Protein AF-A0A0R1HMT8-F1 (afdb_monomer_lite)

Organism: NCBI:txid1302272

Radius of gyration: 27.58 Å; chains: 1; bounding box: 60×37×77 Å

Structure (mmCIF, N/CA/C/O backbone):
data_AF-A0A0R1HMT8-F1
#
_entry.id   AF-A0A0R1HMT8-F1
#
loop_
_atom_site.group_PDB
_atom_site.id
_atom_site.type_symbol
_atom_site.label_atom_id
_atom_site.label_alt_id
_atom_site.label_comp_id
_atom_site.label_asym_id
_atom_site.label_entity_id
_atom_site.label_seq_id
_atom_site.pdbx_PDB_ins_code
_atom_site.Cartn_x
_atom_site.Cartn_y
_atom_site.Cartn_z
_atom_site.occupancy
_atom_site.B_iso_or_equiv
_atom_site.auth_seq_id
_atom_site.auth_comp_id
_atom_site.auth_asym_id
_atom_site.auth_atom_id
_atom_site.pdbx_PDB_model_num
ATOM 1 N N . MET A 1 1 ? 43.708 1.568 -38.564 1.00 48.09 1 MET A N 1
ATOM 2 C CA . MET A 1 1 ? 43.105 2.881 -38.227 1.00 48.09 1 MET A CA 1
ATOM 3 C C . MET A 1 1 ? 41.618 2.744 -37.897 1.00 48.09 1 MET A C 1
ATOM 5 O O . MET A 1 1 ? 41.123 3.504 -37.073 1.00 48.09 1 MET A O 1
ATOM 9 N N . ASP A 1 2 ? 40.932 1.743 -38.458 1.00 59.88 2 ASP A N 1
ATOM 10 C CA . ASP A 1 2 ? 39.486 1.540 -38.275 1.00 59.88 2 ASP A CA 1
ATOM 11 C C . ASP A 1 2 ? 39.075 1.009 -36.899 1.00 59.88 2 ASP A C 1
ATOM 13 O O . ASP A 1 2 ? 38.026 1.390 -36.395 1.00 59.88 2 ASP A O 1
ATOM 17 N N . VAL A 1 3 ? 39.928 0.230 -36.225 1.00 63.59 3 VAL A N 1
ATOM 18 C CA . VAL A 1 3 ? 39.628 -0.299 -34.879 1.00 63.59 3 VAL A CA 1
ATOM 19 C C . VAL A 1 3 ? 39.493 0.822 -33.842 1.00 63.59 3 VAL A C 1
ATOM 21 O O . VAL A 1 3 ? 38.554 0.819 -33.057 1.00 63.59 3 VAL A O 1
ATOM 24 N N . ILE A 1 4 ? 40.376 1.828 -33.867 1.00 63.72 4 ILE A N 1
ATOM 25 C CA . ILE A 1 4 ? 40.320 2.954 -32.916 1.00 63.72 4 ILE A CA 1
ATOM 26 C C . ILE A 1 4 ? 39.087 3.828 -33.179 1.00 63.72 4 ILE A C 1
ATOM 28 O O . ILE A 1 4 ? 38.437 4.261 -32.232 1.00 63.72 4 ILE A O 1
ATOM 32 N N . LYS A 1 5 ? 38.718 4.045 -34.450 1.00 60.44 5 LYS A N 1
ATOM 33 C CA . LYS A 1 5 ? 37.468 4.737 -34.802 1.00 60.44 5 LYS A CA 1
ATOM 34 C C . LYS A 1 5 ? 36.240 3.941 -34.353 1.00 60.44 5 LYS A C 1
ATOM 36 O O . LYS A 1 5 ? 35.326 4.528 -33.788 1.00 60.44 5 LYS A O 1
ATOM 41 N N . ALA A 1 6 ? 36.232 2.623 -34.543 1.00 60.62 6 ALA A N 1
ATOM 42 C CA . ALA A 1 6 ? 35.147 1.757 -34.086 1.00 60.62 6 ALA A CA 1
ATOM 43 C C . ALA A 1 6 ? 35.004 1.775 -32.553 1.00 60.62 6 ALA A C 1
ATOM 45 O O . ALA A 1 6 ? 33.894 1.929 -32.045 1.00 60.62 6 ALA A O 1
ATOM 46 N N . MET A 1 7 ? 36.121 1.710 -31.818 1.00 58.47 7 MET A N 1
ATOM 47 C CA . MET A 1 7 ? 36.132 1.836 -30.356 1.00 58.47 7 MET A CA 1
ATOM 48 C C . MET A 1 7 ? 35.659 3.221 -29.899 1.00 58.47 7 MET A C 1
ATOM 50 O O . MET A 1 7 ? 34.857 3.312 -28.972 1.00 58.47 7 MET A O 1
ATOM 54 N N . PHE A 1 8 ? 36.091 4.293 -30.572 1.00 63.28 8 PHE A N 1
ATOM 55 C CA . PHE A 1 8 ? 35.623 5.653 -30.299 1.00 63.28 8 PHE A CA 1
ATOM 56 C C . PHE A 1 8 ? 34.105 5.754 -30.469 1.00 63.28 8 PHE A C 1
ATOM 58 O O . PHE A 1 8 ? 33.427 6.190 -29.551 1.00 63.28 8 PHE A O 1
ATOM 65 N N . TRP A 1 9 ? 33.535 5.270 -31.575 1.00 59.56 9 TRP A N 1
ATOM 66 C CA . TRP A 1 9 ? 32.085 5.314 -31.795 1.00 59.56 9 TRP A CA 1
ATOM 67 C C . TRP A 1 9 ? 31.283 4.351 -30.913 1.00 59.56 9 TRP A C 1
ATOM 69 O O . TRP A 1 9 ? 30.104 4.592 -30.680 1.00 59.56 9 TRP A O 1
ATOM 79 N N . GLN A 1 10 ? 31.870 3.255 -30.422 1.00 59.59 10 GLN A N 1
ATOM 80 C CA . GLN A 1 10 ? 31.246 2.409 -29.392 1.00 59.59 10 GLN A CA 1
ATOM 81 C C . GLN A 1 10 ? 31.200 3.092 -28.015 1.00 59.59 10 GLN A C 1
ATOM 83 O O . GLN A 1 10 ? 30.313 2.797 -27.216 1.00 59.59 10 GLN A O 1
ATOM 88 N N . GLN A 1 11 ? 32.152 3.985 -27.727 1.00 54.00 11 GLN A N 1
ATOM 89 C CA . GLN A 1 11 ? 32.248 4.697 -26.448 1.00 54.00 11 GLN A CA 1
ATOM 90 C C . GLN A 1 11 ? 31.696 6.131 -26.491 1.00 54.00 11 GLN A C 1
ATOM 92 O O . GLN A 1 11 ? 31.481 6.728 -25.437 1.00 54.00 11 GLN A O 1
ATOM 97 N N . SER A 1 12 ? 31.459 6.684 -27.681 1.00 54.34 12 SER A N 1
ATOM 98 C CA . SER A 1 12 ? 30.969 8.047 -27.881 1.00 54.34 12 SER A CA 1
ATOM 99 C C . SER A 1 12 ? 29.460 8.137 -27.641 1.00 54.34 12 SER A C 1
ATOM 101 O O . SER A 1 12 ? 28.694 7.298 -28.111 1.00 54.34 12 SER A O 1
ATOM 103 N N . PHE A 1 13 ? 29.031 9.188 -26.936 1.00 51.69 13 PHE A N 1
ATOM 104 C CA . PHE A 1 13 ? 27.615 9.508 -26.705 1.00 51.69 13 PHE A CA 1
ATOM 105 C C . PHE A 1 13 ? 26.889 9.942 -27.989 1.00 51.69 13 PHE A C 1
ATOM 107 O O . PHE A 1 13 ? 25.673 9.872 -28.071 1.00 51.69 13 PHE A O 1
ATOM 114 N N . MET A 1 14 ? 27.604 10.378 -29.021 1.00 53.38 14 MET A N 1
ATOM 115 C CA . MET A 1 14 ? 27.000 10.754 -30.296 1.00 53.38 14 MET A CA 1
ATOM 116 C C . MET A 1 14 ? 27.572 9.837 -31.368 1.00 53.38 14 MET A C 1
ATOM 118 O O . MET A 1 14 ? 28.762 9.925 -31.653 1.00 53.38 14 MET A O 1
ATOM 122 N N . ARG A 1 15 ? 26.754 8.958 -31.953 1.00 58.41 15 ARG A N 1
ATOM 123 C CA . ARG A 1 15 ? 26.969 8.462 -33.320 1.00 58.41 15 ARG A CA 1
ATOM 124 C C . ARG A 1 15 ? 26.169 9.336 -34.272 1.00 58.41 15 ARG A C 1
ATOM 126 O O . ARG A 1 15 ? 25.196 9.973 -33.871 1.00 58.41 15 ARG A O 1
ATOM 133 N N . SER A 1 16 ? 26.607 9.398 -35.525 1.00 56.84 16 SER A N 1
ATOM 134 C CA . SER A 1 16 ? 25.874 10.132 -36.552 1.00 56.84 16 SER A CA 1
ATOM 135 C C . SER A 1 16 ? 24.460 9.547 -36.689 1.00 56.84 16 SER A C 1
ATOM 137 O O . SER A 1 16 ? 24.348 8.334 -36.843 1.00 56.84 16 SER A O 1
ATOM 139 N N . PRO A 1 17 ? 23.387 10.357 -36.715 1.00 58.03 17 PRO A N 1
ATOM 140 C CA . PRO A 1 17 ? 22.033 9.879 -37.020 1.00 58.03 17 PRO A CA 1
ATOM 141 C C . PRO A 1 17 ? 21.888 9.324 -38.453 1.00 58.03 17 PRO A C 1
ATOM 143 O O . PRO A 1 17 ? 20.822 8.848 -38.823 1.00 58.03 17 PRO A O 1
ATOM 146 N N . LEU A 1 18 ? 22.956 9.395 -39.259 1.00 61.44 18 LEU A N 1
ATOM 147 C CA . LEU A 1 18 ? 23.074 8.809 -40.596 1.00 61.44 18 LEU A CA 1
ATOM 148 C C . LEU A 1 18 ? 23.911 7.514 -40.612 1.00 61.44 18 LEU A C 1
ATOM 150 O O . LEU A 1 18 ? 24.199 6.997 -41.687 1.00 61.44 18 LEU A O 1
ATOM 154 N N . ASP A 1 19 ? 24.366 7.031 -39.451 1.00 67.94 19 ASP A N 1
ATOM 155 C CA . ASP A 1 19 ? 25.106 5.773 -39.337 1.00 67.94 19 ASP A CA 1
ATOM 156 C C . ASP A 1 19 ? 24.127 4.599 -39.473 1.00 67.94 19 ASP A C 1
ATOM 158 O O . ASP A 1 19 ? 23.237 4.414 -38.640 1.00 67.94 19 ASP A O 1
ATOM 162 N N . VAL A 1 20 ? 24.275 3.832 -40.549 1.00 69.38 20 VAL A N 1
ATOM 163 C CA . VAL A 1 20 ? 23.444 2.671 -40.879 1.00 69.38 20 VAL A CA 1
ATOM 164 C C . VAL A 1 20 ? 24.331 1.456 -41.134 1.00 69.38 20 VAL A C 1
ATOM 166 O O . VAL A 1 20 ? 25.459 1.593 -41.609 1.00 69.38 20 VAL A O 1
ATOM 169 N N . ASP A 1 21 ? 23.839 0.268 -40.789 1.00 70.56 21 ASP A N 1
ATOM 170 C CA . ASP A 1 21 ? 24.501 -0.997 -41.097 1.00 70.56 21 ASP A CA 1
ATOM 171 C C . ASP A 1 21 ? 24.451 -1.312 -42.607 1.00 70.56 21 ASP A C 1
ATOM 173 O O . ASP A 1 21 ? 23.815 -0.614 -43.401 1.00 70.56 21 ASP A O 1
ATOM 177 N N . GLU A 1 22 ? 25.129 -2.384 -43.026 1.00 67.94 22 GLU A N 1
ATOM 178 C CA . GLU A 1 22 ? 25.151 -2.828 -44.430 1.00 67.94 22 GLU A CA 1
ATOM 179 C C . GLU A 1 22 ? 23.759 -3.221 -44.969 1.00 67.94 22 GLU A C 1
ATOM 181 O O . GLU A 1 22 ? 23.569 -3.302 -46.183 1.00 67.94 22 GLU A O 1
ATOM 186 N N . ALA A 1 23 ? 22.778 -3.432 -44.086 1.00 73.44 23 ALA A N 1
ATOM 187 C CA . ALA A 1 23 ? 21.385 -3.714 -44.418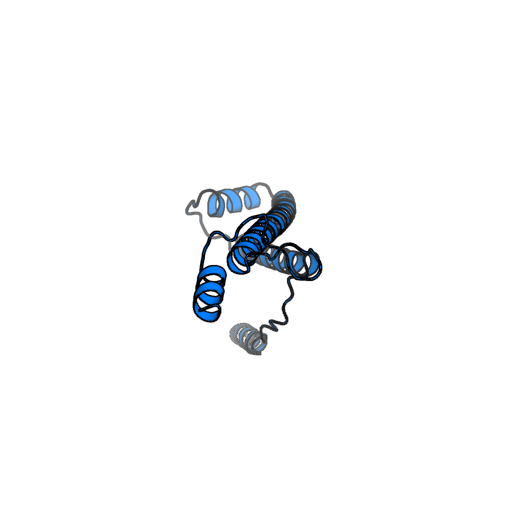 1.00 73.44 23 ALA A CA 1
ATOM 188 C C . ALA A 1 23 ? 20.490 -2.454 -44.399 1.00 73.44 23 ALA A C 1
ATOM 190 O O . ALA A 1 23 ? 19.296 -2.548 -44.686 1.00 73.44 23 ALA A O 1
ATOM 191 N N . GLY A 1 24 ? 21.051 -1.275 -44.107 1.00 66.06 24 GLY A N 1
ATOM 192 C CA . GLY A 1 24 ? 20.338 0.000 -44.058 1.00 66.06 24 GLY A CA 1
ATOM 193 C C . GLY A 1 24 ? 19.591 0.268 -42.748 1.00 66.06 24 GLY A C 1
ATOM 194 O O . GLY A 1 24 ? 18.821 1.229 -42.682 1.00 66.06 24 GLY A O 1
ATOM 195 N N . ASN A 1 25 ? 19.797 -0.538 -41.703 1.00 65.25 25 ASN A N 1
ATOM 196 C CA . ASN A 1 25 ? 19.219 -0.279 -40.388 1.00 65.25 25 ASN A CA 1
ATOM 197 C C . ASN A 1 25 ? 20.062 0.753 -39.632 1.00 65.25 25 ASN A C 1
ATOM 199 O O . ASN A 1 25 ? 21.288 0.708 -39.709 1.00 65.25 25 ASN A O 1
ATOM 203 N N . PRO A 1 26 ? 19.451 1.649 -38.841 1.00 63.12 26 PRO A N 1
ATOM 204 C CA . PRO A 1 26 ? 20.196 2.577 -38.000 1.00 63.12 26 PRO A CA 1
ATOM 205 C C . PRO A 1 26 ? 21.125 1.827 -37.040 1.00 63.12 26 PRO A C 1
ATOM 207 O O . PRO A 1 26 ? 20.674 0.982 -36.264 1.00 63.12 26 PRO A O 1
ATOM 210 N N . ASN A 1 27 ? 22.409 2.178 -37.048 1.00 63.12 27 ASN A N 1
ATOM 211 C CA . ASN A 1 27 ? 23.375 1.696 -36.068 1.00 63.12 27 ASN A CA 1
ATOM 212 C C . ASN A 1 27 ? 23.089 2.369 -34.720 1.00 63.12 27 ASN A C 1
ATOM 214 O O . ASN A 1 27 ? 23.609 3.446 -34.414 1.00 63.12 27 ASN A O 1
ATOM 218 N N . ARG A 1 28 ? 22.226 1.743 -33.915 1.00 58.62 28 ARG A N 1
ATOM 219 C CA . ARG A 1 28 ? 21.791 2.306 -32.634 1.00 58.62 28 ARG A CA 1
ATOM 220 C C . ARG A 1 28 ? 22.948 2.421 -31.640 1.00 58.62 28 ARG A C 1
ATOM 222 O O . ARG A 1 28 ? 23.855 1.585 -31.589 1.00 58.62 28 ARG A O 1
ATOM 229 N N . ILE A 1 29 ? 22.930 3.484 -30.837 1.00 63.56 29 ILE A N 1
ATOM 230 C CA . ILE A 1 29 ? 23.938 3.710 -29.800 1.00 63.56 29 ILE A CA 1
ATOM 231 C C . ILE A 1 29 ? 23.541 2.870 -28.589 1.00 63.56 29 ILE A C 1
ATOM 233 O O . ILE A 1 29 ? 22.708 3.285 -27.792 1.00 63.56 29 ILE A O 1
ATOM 237 N N . VAL A 1 30 ? 24.192 1.719 -28.427 1.00 62.06 30 VAL A N 1
ATOM 238 C CA . VAL A 1 30 ? 23.920 0.737 -27.359 1.00 62.06 30 VAL A CA 1
ATOM 239 C C . VAL A 1 30 ? 23.783 1.383 -25.968 1.00 62.06 30 VAL A C 1
ATOM 241 O O . VAL A 1 30 ? 22.916 1.007 -25.192 1.00 62.06 30 VAL A O 1
ATOM 244 N N . ARG A 1 31 ? 24.592 2.407 -25.648 1.00 60.97 31 ARG A N 1
ATOM 245 C CA . ARG A 1 31 ? 24.510 3.116 -24.355 1.00 60.97 31 ARG A CA 1
ATOM 246 C C . ARG A 1 31 ? 23.260 3.986 -24.189 1.00 60.97 31 ARG A C 1
ATOM 248 O O . ARG A 1 31 ? 22.774 4.091 -23.071 1.00 60.97 31 ARG A O 1
ATOM 255 N N . PHE A 1 32 ? 22.785 4.629 -25.257 1.00 64.06 32 PHE A N 1
ATOM 256 C CA . PHE A 1 32 ? 21.573 5.453 -25.212 1.00 64.06 32 PHE A CA 1
ATOM 257 C C . PHE A 1 32 ? 20.327 4.578 -25.153 1.00 64.06 32 PHE A C 1
ATOM 259 O O . PHE A 1 32 ? 19.454 4.855 -24.340 1.00 64.06 32 PHE A O 1
ATOM 266 N N . ASP A 1 33 ? 20.284 3.500 -25.936 1.00 65.88 33 ASP A N 1
ATOM 267 C CA . ASP A 1 33 ? 19.184 2.533 -25.887 1.00 65.88 33 ASP A CA 1
ATOM 268 C C . ASP A 1 33 ? 19.052 1.944 -24.476 1.00 65.88 33 ASP A C 1
ATOM 270 O O . ASP A 1 33 ? 17.979 2.010 -23.896 1.00 65.88 33 ASP A O 1
ATOM 274 N N . HIS A 1 34 ? 20.160 1.531 -23.844 1.00 69.00 34 HIS A N 1
ATOM 275 C CA . HIS A 1 34 ? 20.131 1.053 -22.455 1.00 69.00 34 HIS A CA 1
ATOM 276 C C . HIS A 1 34 ? 19.613 2.101 -21.453 1.00 69.00 34 HIS A C 1
ATOM 278 O O . HIS A 1 34 ? 18.986 1.746 -20.459 1.00 69.00 34 HIS A O 1
ATOM 284 N N . GLN A 1 35 ? 19.906 3.389 -21.666 1.00 70.69 35 GLN A N 1
ATOM 285 C CA . GLN A 1 35 ? 19.394 4.458 -20.802 1.00 70.69 35 GLN A CA 1
ATOM 286 C C . GLN A 1 35 ? 17.900 4.696 -21.022 1.00 70.69 35 GLN A C 1
ATOM 288 O O . GLN A 1 35 ? 17.182 4.937 -20.057 1.00 70.69 35 GLN A O 1
ATOM 293 N N . ILE A 1 36 ? 17.439 4.628 -22.271 1.00 70.06 36 ILE A N 1
ATOM 294 C CA . ILE A 1 36 ? 16.023 4.748 -22.621 1.00 70.06 36 ILE A CA 1
ATOM 295 C C . ILE A 1 36 ? 15.244 3.559 -22.052 1.00 70.06 36 ILE A C 1
ATOM 297 O O . ILE A 1 36 ? 14.232 3.779 -21.394 1.00 70.06 36 ILE A O 1
ATOM 301 N N . ASP A 1 37 ? 15.746 2.336 -22.213 1.00 70.19 37 ASP A N 1
ATOM 302 C CA . ASP A 1 37 ? 15.145 1.125 -21.647 1.00 70.19 37 ASP A CA 1
ATOM 303 C C . ASP A 1 37 ? 15.048 1.230 -20.118 1.00 70.19 37 ASP A C 1
ATOM 305 O O . ASP A 1 37 ? 13.978 1.033 -19.552 1.00 70.19 37 ASP A O 1
ATOM 309 N N . ALA A 1 38 ? 16.113 1.681 -19.442 1.00 68.12 38 ALA A N 1
ATOM 310 C CA . ALA A 1 38 ? 16.085 1.898 -17.995 1.00 68.12 38 ALA A CA 1
ATOM 311 C C . ALA A 1 38 ? 15.061 2.965 -17.552 1.00 68.12 38 ALA A C 1
ATOM 313 O O . ALA A 1 38 ? 14.495 2.865 -16.462 1.00 68.12 38 ALA A O 1
ATOM 314 N N . ILE A 1 39 ? 14.820 3.998 -18.368 1.00 76.12 39 ILE A N 1
ATOM 315 C CA . ILE A 1 39 ? 13.775 5.000 -18.104 1.00 76.12 39 ILE A CA 1
ATOM 316 C C . ILE A 1 39 ? 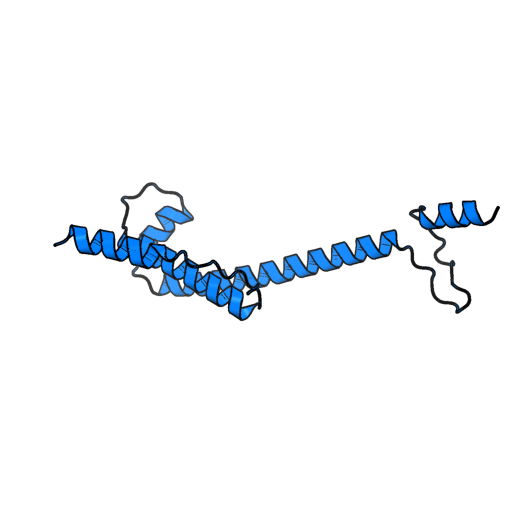12.388 4.375 -18.271 1.00 76.12 39 ILE A C 1
ATOM 318 O O . ILE A 1 39 ? 11.544 4.561 -17.399 1.00 76.12 39 ILE A O 1
ATOM 322 N N . ILE A 1 40 ? 12.169 3.611 -19.342 1.00 76.31 40 ILE A N 1
ATOM 323 C CA . ILE A 1 40 ? 10.904 2.908 -19.600 1.00 76.31 40 ILE A CA 1
ATOM 324 C C . ILE A 1 40 ? 10.596 1.917 -18.468 1.00 76.31 40 ILE A C 1
ATOM 326 O O . ILE A 1 40 ? 9.455 1.836 -18.002 1.00 76.31 40 ILE A O 1
ATOM 330 N N . ASP A 1 41 ? 11.609 1.206 -17.975 1.00 78.25 41 ASP A N 1
ATOM 331 C CA . ASP A 1 41 ? 11.482 0.294 -16.838 1.00 78.25 41 ASP A CA 1
ATOM 332 C C . ASP A 1 41 ? 11.102 1.050 -15.557 1.00 78.25 41 ASP A C 1
ATOM 334 O O . ASP A 1 41 ? 10.202 0.630 -14.826 1.00 78.25 41 ASP A O 1
ATOM 338 N N . MET A 1 42 ? 11.725 2.207 -15.298 1.00 80.88 42 MET A N 1
ATOM 339 C CA . MET A 1 42 ? 11.359 3.067 -14.168 1.00 80.88 42 MET A CA 1
ATOM 340 C C . MET A 1 42 ? 9.928 3.602 -14.283 1.00 80.88 42 MET A C 1
ATOM 342 O O . MET A 1 42 ? 9.198 3.592 -13.292 1.00 80.88 42 MET A O 1
ATOM 346 N N . GLU A 1 43 ? 9.497 4.046 -15.464 1.00 81.75 43 GLU A N 1
ATOM 347 C CA . GLU A 1 43 ? 8.117 4.488 -15.697 1.00 81.75 43 GLU A CA 1
ATOM 348 C C . GLU A 1 43 ? 7.119 3.353 -15.454 1.00 81.75 43 GLU A C 1
ATOM 350 O O . GLU A 1 43 ? 6.099 3.551 -14.787 1.00 81.75 43 GLU A O 1
ATOM 355 N N . SER A 1 44 ? 7.445 2.149 -15.926 1.00 80.12 44 SER A N 1
ATOM 356 C CA . SER A 1 44 ? 6.639 0.946 -15.716 1.00 80.12 44 SER A CA 1
ATOM 357 C C . SER A 1 44 ? 6.537 0.591 -14.230 1.00 80.12 44 SER A C 1
ATOM 359 O O . SER A 1 44 ? 5.438 0.328 -13.736 1.00 80.12 44 SER A O 1
ATOM 361 N N . LEU A 1 45 ? 7.645 0.673 -13.486 1.00 82.50 45 LEU A N 1
ATOM 362 C CA . LEU A 1 45 ? 7.679 0.439 -12.041 1.00 82.50 45 LEU A CA 1
ATOM 363 C C . LEU A 1 45 ? 6.852 1.475 -11.268 1.00 82.50 45 LEU A C 1
ATOM 365 O O . LEU A 1 45 ? 6.090 1.119 -10.366 1.00 82.50 45 LEU A O 1
ATOM 369 N N . VAL A 1 46 ? 6.967 2.758 -11.623 1.00 86.06 46 VAL A N 1
ATOM 370 C CA . VAL A 1 46 ? 6.167 3.836 -11.021 1.00 86.06 46 VAL A CA 1
ATOM 371 C C . VAL A 1 46 ? 4.682 3.603 -11.288 1.00 86.06 46 VAL A C 1
ATOM 373 O O . VAL A 1 46 ? 3.863 3.690 -10.368 1.00 86.06 46 VAL A O 1
ATOM 376 N N . PHE A 1 47 ? 4.327 3.262 -12.527 1.00 86.88 47 PHE A N 1
ATOM 377 C CA . PHE A 1 47 ? 2.952 2.967 -12.905 1.00 86.88 47 PHE A CA 1
ATOM 378 C C . PHE A 1 47 ? 2.397 1.773 -12.124 1.00 86.88 47 PHE A C 1
ATOM 380 O O . PHE A 1 47 ? 1.309 1.870 -11.552 1.00 86.88 47 PHE A O 1
ATOM 387 N N . GLN A 1 48 ? 3.149 0.679 -12.023 1.00 87.25 48 GLN A N 1
ATOM 388 C CA . GLN A 1 48 ? 2.751 -0.490 -11.246 1.00 87.25 48 GLN A CA 1
ATOM 389 C C . GLN A 1 48 ? 2.577 -0.151 -9.755 1.00 87.25 48 GLN A C 1
ATOM 391 O O . GLN A 1 48 ? 1.512 -0.403 -9.190 1.00 87.25 48 GLN A O 1
ATOM 396 N N . THR A 1 49 ? 3.556 0.525 -9.149 1.00 89.12 49 THR A N 1
ATOM 397 C CA . THR A 1 49 ? 3.502 0.954 -7.740 1.00 89.12 49 THR A CA 1
ATOM 398 C C . THR A 1 49 ? 2.267 1.818 -7.463 1.00 89.12 49 THR A C 1
ATOM 400 O O . THR A 1 49 ? 1.602 1.667 -6.438 1.00 89.12 49 THR A O 1
ATOM 403 N N . SER A 1 50 ? 1.911 2.713 -8.391 1.00 92.44 50 SER A N 1
ATOM 404 C CA . SER A 1 50 ? 0.722 3.560 -8.255 1.00 92.44 50 SER A CA 1
ATOM 405 C C . SER A 1 50 ? -0.580 2.747 -8.225 1.00 92.44 50 SER A C 1
ATOM 407 O O . SER A 1 50 ? -1.480 3.046 -7.434 1.00 92.44 50 SER A O 1
ATOM 409 N N . GLN A 1 51 ? -0.670 1.681 -9.027 1.00 92.88 51 GLN A N 1
ATOM 410 C CA . GLN A 1 51 ? -1.828 0.790 -9.046 1.00 92.88 51 GLN A CA 1
ATOM 411 C C . GLN A 1 51 ? -1.921 -0.046 -7.768 1.00 92.88 51 GLN A C 1
ATOM 413 O O . GLN A 1 51 ? -3.015 -0.209 -7.219 1.00 92.88 51 GLN A O 1
ATOM 418 N N . GLU A 1 52 ? -0.788 -0.540 -7.270 1.00 93.31 52 GLU A N 1
ATOM 419 C CA . GLU A 1 52 ? -0.712 -1.272 -6.005 1.00 93.31 52 GLU A CA 1
ATOM 420 C C . GLU A 1 52 ? -1.160 -0.396 -4.834 1.00 93.31 52 GLU A C 1
ATOM 422 O O . GLU A 1 52 ? -2.042 -0.785 -4.066 1.00 93.31 52 GLU A O 1
ATOM 427 N N . LEU A 1 53 ? -0.636 0.829 -4.734 1.00 93.56 53 LEU A N 1
ATOM 428 C CA . LEU A 1 53 ? -1.032 1.785 -3.697 1.00 93.56 53 LEU A CA 1
ATOM 429 C C . LEU A 1 53 ? -2.525 2.120 -3.764 1.00 93.56 53 LEU A C 1
ATOM 431 O O . LEU A 1 53 ? -3.198 2.130 -2.732 1.00 93.56 53 LEU A O 1
ATOM 435 N N . ALA A 1 54 ? -3.069 2.349 -4.961 1.00 94.06 54 ALA A N 1
ATOM 436 C CA . ALA A 1 54 ? -4.496 2.609 -5.137 1.00 94.06 54 ALA A CA 1
ATOM 437 C C . ALA A 1 54 ? -5.360 1.418 -4.687 1.00 94.06 54 ALA A C 1
ATOM 439 O O . ALA A 1 54 ? -6.408 1.602 -4.053 1.00 94.06 54 ALA A O 1
ATOM 440 N N . PHE A 1 55 ? -4.916 0.191 -4.973 1.00 95.06 55 PHE A N 1
ATOM 441 C CA . PHE A 1 55 ? -5.579 -1.026 -4.520 1.00 95.06 55 PHE A CA 1
ATOM 442 C C . PHE A 1 55 ? -5.557 -1.146 -2.992 1.00 95.06 55 PHE A C 1
ATOM 444 O O . PHE A 1 55 ? -6.625 -1.252 -2.379 1.00 95.06 55 PHE A O 1
ATOM 451 N N . LYS A 1 56 ? -4.374 -1.038 -2.374 1.00 94.69 56 LYS A N 1
ATOM 452 C CA . LYS A 1 56 ? -4.207 -1.084 -0.914 1.00 94.69 56 LYS A CA 1
ATOM 453 C C . LYS A 1 56 ? -5.059 -0.024 -0.224 1.00 94.69 56 LYS A C 1
ATOM 455 O O . LYS A 1 56 ? -5.827 -0.340 0.682 1.00 94.69 56 LYS A O 1
ATOM 460 N N . HIS A 1 57 ? -5.009 1.215 -0.714 1.00 95.06 57 HIS A N 1
ATOM 461 C CA . HIS A 1 57 ? -5.800 2.321 -0.184 1.00 95.06 57 HIS A CA 1
ATOM 462 C C . HIS A 1 57 ? -7.305 2.038 -0.262 1.00 95.06 57 HIS A C 1
ATOM 464 O O . HIS A 1 57 ? -8.022 2.233 0.717 1.00 95.06 57 HIS A O 1
ATOM 470 N N . THR A 1 58 ? -7.801 1.530 -1.393 1.00 96.19 58 THR A N 1
ATOM 471 C CA . THR A 1 58 ? -9.227 1.201 -1.555 1.00 96.19 58 THR A CA 1
ATOM 472 C C . THR A 1 58 ? -9.689 0.157 -0.539 1.00 96.19 58 THR A C 1
ATOM 474 O O . THR A 1 58 ? -10.752 0.307 0.066 1.00 96.19 58 THR A O 1
ATOM 477 N N . HIS A 1 59 ? -8.901 -0.897 -0.330 1.00 95.00 59 HIS A N 1
ATOM 478 C CA . HIS A 1 59 ? -9.233 -1.942 0.637 1.00 95.00 59 HIS A CA 1
ATOM 479 C C . HIS A 1 59 ? -9.124 -1.450 2.084 1.00 95.00 59 HIS A C 1
ATOM 481 O O . HIS A 1 59 ? -10.001 -1.750 2.895 1.00 95.00 59 HIS A O 1
ATOM 487 N N . TRP A 1 60 ? -8.125 -0.623 2.390 1.00 95.75 60 TRP A N 1
ATOM 488 C CA . TRP A 1 60 ? -7.989 -0.008 3.705 1.00 95.75 60 TRP A CA 1
ATOM 489 C C . TRP A 1 60 ? -9.167 0.913 4.041 1.00 95.75 60 TRP A C 1
ATOM 491 O O . TRP A 1 60 ? -9.729 0.831 5.129 1.00 95.75 60 TRP A O 1
ATOM 501 N N . GLN A 1 61 ? -9.624 1.734 3.091 1.00 94.56 61 GLN A N 1
ATOM 502 C CA . GLN A 1 61 ? -10.803 2.586 3.288 1.00 94.56 61 GLN A CA 1
ATOM 503 C C . GLN A 1 61 ? -12.080 1.771 3.529 1.00 94.56 61 GLN A C 1
ATOM 505 O O . GLN A 1 61 ? -12.915 2.159 4.350 1.00 94.56 61 GLN A O 1
ATOM 510 N N . ARG A 1 62 ? -12.236 0.622 2.856 1.00 95.06 62 ARG A N 1
ATOM 511 C CA . ARG A 1 62 ? -13.353 -0.302 3.115 1.00 95.06 62 ARG A CA 1
ATOM 512 C C . ARG A 1 62 ? -13.299 -0.862 4.532 1.00 95.06 62 ARG A C 1
ATOM 514 O O . ARG A 1 62 ? -14.323 -0.854 5.206 1.00 95.06 62 ARG A O 1
ATOM 521 N N . TYR A 1 63 ? -12.120 -1.279 4.991 1.00 95.88 63 TYR A N 1
ATOM 522 C CA . TYR A 1 63 ? -11.927 -1.713 6.372 1.00 95.88 63 TYR A CA 1
ATOM 523 C C . TYR A 1 63 ? -12.267 -0.599 7.367 1.00 95.88 63 TYR A C 1
ATOM 525 O O . TYR A 1 63 ? -13.114 -0.803 8.231 1.00 95.88 63 TYR A O 1
ATOM 533 N N . LEU A 1 64 ? -11.710 0.604 7.201 1.00 94.12 64 LEU A N 1
ATOM 534 C CA . LEU A 1 64 ? -12.009 1.739 8.082 1.00 94.12 64 LEU A CA 1
ATOM 535 C C . LEU A 1 64 ? -13.505 2.072 8.138 1.00 94.12 64 LEU A C 1
ATOM 537 O O . LEU A 1 64 ? -13.996 2.486 9.182 1.00 94.12 64 LEU A O 1
ATOM 541 N N . SER A 1 65 ? -14.225 1.890 7.030 1.00 93.81 65 SER A N 1
ATOM 542 C CA . SER A 1 65 ? -15.676 2.108 6.958 1.00 93.81 65 SER A CA 1
ATOM 543 C C . SER A 1 65 ? -16.491 0.990 7.617 1.00 93.81 65 SER A C 1
ATOM 545 O O . SER A 1 65 ? -17.672 1.185 7.883 1.00 93.81 65 SER A O 1
ATOM 547 N N . SER A 1 66 ? -15.888 -0.179 7.850 1.00 95.06 66 SER A N 1
ATOM 548 C CA . SER A 1 66 ? -16.516 -1.307 8.552 1.00 95.06 66 SER A CA 1
ATOM 549 C C . SER A 1 66 ? -16.364 -1.243 10.075 1.00 95.06 66 SER A C 1
ATOM 551 O O . SER A 1 66 ? -17.058 -1.967 10.785 1.00 95.06 66 SER A O 1
ATOM 553 N N . LEU A 1 67 ? -15.462 -0.391 10.570 1.00 94.31 67 LEU A N 1
ATOM 554 C CA . LEU A 1 67 ? -15.232 -0.180 11.996 1.00 94.31 67 LEU A CA 1
ATOM 555 C C . LEU A 1 67 ? -16.315 0.706 12.612 1.00 94.31 67 LEU A C 1
ATOM 557 O O . LEU A 1 67 ? -16.958 1.502 11.925 1.00 94.31 67 LEU A O 1
ATOM 561 N N . SER A 1 68 ? -16.470 0.622 13.932 1.00 95.88 68 SER A N 1
ATOM 562 C CA . SER A 1 68 ? -17.252 1.615 14.667 1.00 95.88 68 SER A CA 1
ATOM 563 C C . SER A 1 68 ? -16.572 2.990 14.636 1.00 95.88 68 SER A C 1
ATOM 565 O O . SER A 1 68 ? -15.353 3.103 14.479 1.00 95.88 68 SER A O 1
ATOM 567 N N . ASP A 1 69 ? -17.347 4.056 14.848 1.00 94.81 69 ASP A N 1
ATOM 568 C CA . ASP A 1 69 ? -16.819 5.428 14.860 1.00 94.81 69 ASP A CA 1
ATOM 569 C C . ASP A 1 69 ? -15.699 5.625 15.896 1.00 94.81 69 ASP A C 1
ATOM 571 O O . ASP A 1 69 ? -14.752 6.373 15.649 1.00 94.81 69 ASP A O 1
ATOM 575 N N . GLN A 1 70 ? -15.776 4.930 17.038 1.00 93.25 70 GLN A N 1
ATOM 576 C CA . GLN A 1 70 ? -14.764 4.997 18.096 1.00 93.25 70 GLN A CA 1
ATOM 577 C C . GLN A 1 70 ? -13.451 4.330 17.671 1.00 93.25 70 GLN A C 1
ATOM 579 O O . GLN A 1 70 ? -12.394 4.950 17.779 1.00 93.25 70 GLN A O 1
ATOM 584 N N . GLU A 1 71 ? -13.510 3.110 17.135 1.00 93.94 71 GLU A N 1
ATOM 585 C CA . GLU A 1 71 ? -12.332 2.377 16.644 1.00 93.94 71 GLU A CA 1
ATOM 586 C C . GLU A 1 71 ? -11.687 3.100 15.456 1.00 93.94 71 GLU A C 1
ATOM 588 O O . GLU A 1 71 ? -10.466 3.228 15.366 1.00 93.94 71 GLU A O 1
ATOM 593 N N . ARG A 1 72 ? -12.508 3.643 14.551 1.00 93.75 72 ARG A N 1
ATOM 594 C CA . ARG A 1 72 ? -12.022 4.445 13.429 1.00 93.75 72 ARG A CA 1
ATOM 595 C C . ARG A 1 72 ? -11.314 5.705 13.920 1.00 93.75 72 ARG A C 1
ATOM 597 O O . ARG A 1 72 ? -10.216 6.003 13.452 1.00 93.75 72 ARG A O 1
ATOM 604 N N . ALA A 1 73 ? -11.917 6.442 14.855 1.00 91.88 73 ALA A N 1
ATOM 605 C CA . ALA A 1 73 ? -11.302 7.632 15.438 1.00 91.88 73 ALA A CA 1
ATOM 606 C C . ALA A 1 73 ? -9.992 7.296 16.164 1.00 91.88 73 ALA A C 1
ATOM 608 O O . ALA A 1 73 ? -9.022 8.046 16.044 1.00 91.88 73 ALA A O 1
ATOM 609 N N . TYR A 1 74 ? -9.946 6.159 16.862 1.00 93.88 74 TYR A N 1
ATOM 610 C CA . TYR A 1 74 ? -8.743 5.641 17.504 1.00 93.88 74 TYR A CA 1
ATOM 611 C C . TYR A 1 74 ? -7.607 5.424 16.497 1.00 93.88 74 TYR A C 1
ATOM 613 O O . TYR A 1 74 ? -6.545 6.032 16.635 1.00 93.88 74 TYR A O 1
ATOM 621 N N . ILE A 1 75 ? -7.850 4.633 15.444 1.00 91.75 75 ILE A N 1
ATOM 622 C CA . ILE A 1 75 ? -6.843 4.331 14.417 1.00 91.75 75 ILE A CA 1
ATOM 623 C C . ILE A 1 75 ? -6.362 5.611 13.725 1.00 91.75 75 ILE A C 1
ATOM 625 O O . ILE A 1 75 ? -5.158 5.810 13.562 1.00 91.75 75 ILE A O 1
ATOM 629 N N . VAL A 1 76 ? -7.281 6.504 13.342 1.00 90.81 76 VAL A N 1
ATOM 630 C CA . VAL A 1 76 ? -6.935 7.755 12.647 1.00 90.81 76 VAL A CA 1
ATOM 631 C C . VAL A 1 76 ? -6.077 8.663 13.526 1.00 90.81 76 VAL A C 1
ATOM 633 O O . VAL A 1 76 ? -5.084 9.203 13.048 1.00 90.81 76 VAL A O 1
ATOM 636 N N . ARG A 1 77 ? -6.407 8.824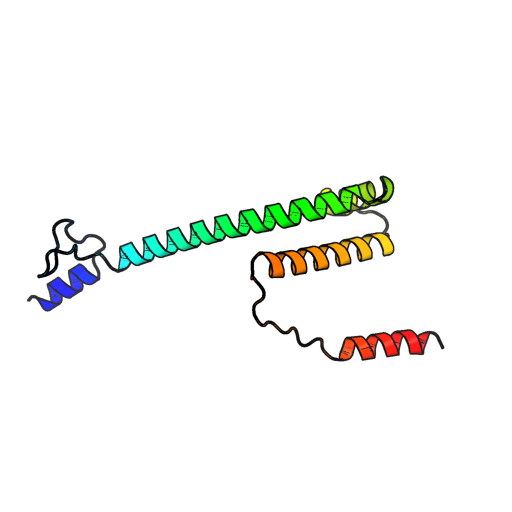 14.809 1.00 90.81 77 ARG A N 1
ATOM 637 C CA . ARG A 1 77 ? -5.628 9.687 15.709 1.00 90.81 77 ARG A CA 1
ATOM 638 C C . ARG A 1 77 ? -4.267 9.084 16.043 1.00 90.81 77 ARG A C 1
ATOM 640 O O . ARG A 1 77 ? -3.260 9.787 15.982 1.00 90.81 77 ARG A O 1
ATOM 647 N N . LYS A 1 78 ? -4.220 7.783 16.333 1.00 91.00 78 LYS A N 1
ATOM 648 C CA . LYS A 1 78 ? -2.981 7.092 16.702 1.00 91.00 78 LYS A CA 1
ATOM 649 C C . LYS A 1 78 ? -1.993 6.994 15.542 1.00 91.00 78 LYS A C 1
ATOM 651 O O . LYS A 1 78 ? -0.832 7.331 15.720 1.00 91.00 78 LYS A O 1
ATOM 656 N N . TYR A 1 79 ? -2.443 6.566 14.362 1.00 87.50 79 TYR A N 1
ATOM 657 C CA . TYR A 1 79 ? -1.554 6.281 13.225 1.00 87.50 79 TYR A CA 1
ATOM 658 C C . TYR A 1 79 ? -1.572 7.360 12.138 1.00 87.50 79 TYR A C 1
ATOM 660 O O . TYR A 1 79 ? -0.590 7.520 11.421 1.00 87.50 79 TYR A O 1
ATOM 668 N N . GLY A 1 80 ? -2.669 8.109 12.000 1.00 85.50 80 GLY A N 1
ATOM 669 C CA . GLY A 1 80 ? -2.763 9.220 11.046 1.00 85.50 80 GLY A CA 1
ATOM 670 C C . GLY A 1 80 ? -2.190 10.530 11.590 1.00 85.50 80 GLY A C 1
ATOM 671 O O . GLY A 1 80 ? -1.538 11.262 10.849 1.00 85.50 80 GLY A O 1
ATOM 672 N N . SER A 1 81 ? -2.393 10.803 12.883 1.00 86.00 81 SER A N 1
ATOM 673 C CA . SER A 1 81 ? -1.915 12.027 13.551 1.00 86.00 81 SER A CA 1
ATOM 674 C C . SER A 1 81 ? -0.744 11.798 14.515 1.00 86.00 81 SER A C 1
ATOM 676 O O . SER A 1 81 ? -0.242 12.765 15.085 1.00 86.00 81 SER A O 1
ATOM 678 N N . ASN A 1 82 ? -0.292 10.549 14.698 1.00 84.38 82 ASN A N 1
ATOM 679 C CA . ASN A 1 82 ? 0.754 10.161 15.658 1.00 84.38 82 ASN A CA 1
ATOM 680 C C . ASN A 1 82 ? 0.469 10.610 17.103 1.00 84.38 82 ASN A C 1
ATOM 682 O O . ASN A 1 82 ? 1.386 10.921 17.867 1.00 84.38 82 ASN A O 1
ATOM 686 N N . GLU A 1 83 ? -0.806 10.667 17.491 1.00 87.94 83 GLU A N 1
ATOM 687 C CA . GLU A 1 83 ? -1.183 11.008 18.858 1.00 87.94 83 GLU A CA 1
ATOM 688 C C . GLU A 1 83 ? -0.885 9.844 19.811 1.00 87.94 83 GLU A C 1
ATOM 690 O O . GLU A 1 83 ? -1.214 8.687 19.539 1.00 87.94 83 GLU A O 1
ATOM 695 N N . GLN A 1 84 ? -0.302 10.151 20.971 1.00 83.12 84 GLN A N 1
ATOM 696 C CA . GLN A 1 84 ? -0.128 9.173 22.042 1.00 83.12 84 GLN A CA 1
ATOM 697 C C . GLN A 1 84 ? -1.473 8.916 22.727 1.00 83.12 84 GLN A C 1
ATOM 699 O O . GLN A 1 84 ? -1.951 9.725 23.523 1.00 83.12 84 GLN A O 1
ATOM 704 N N . LEU A 1 85 ? -2.082 7.779 22.400 1.00 84.44 85 LEU A N 1
ATOM 705 C CA . LEU A 1 85 ? -3.316 7.284 23.003 1.00 84.44 85 LEU A CA 1
ATOM 706 C C . LEU A 1 85 ? -3.032 6.030 23.837 1.00 84.44 85 LEU A C 1
ATOM 708 O O . LEU A 1 85 ? -2.036 5.341 23.616 1.00 84.44 85 LEU A O 1
ATOM 712 N N . LEU A 1 86 ? -3.925 5.723 24.781 1.00 84.38 86 LEU A N 1
ATOM 713 C CA . LEU A 1 86 ? -3.928 4.431 25.471 1.00 84.38 86 LEU A CA 1
ATOM 714 C C . LEU A 1 86 ? -4.050 3.300 24.441 1.00 84.38 86 LEU A C 1
ATOM 716 O O . LEU A 1 86 ? -4.852 3.385 23.512 1.00 84.38 86 LEU A O 1
ATOM 720 N N . THR A 1 87 ? -3.225 2.266 24.575 1.00 84.00 87 THR A N 1
ATOM 721 C CA . THR A 1 87 ? -3.218 1.130 23.649 1.00 84.00 87 THR A CA 1
ATOM 722 C C . THR A 1 87 ? -4.514 0.333 23.777 1.00 84.00 87 THR A C 1
ATOM 724 O O . THR A 1 87 ? -4.893 -0.048 24.881 1.00 84.00 87 THR A O 1
ATOM 727 N N . ASP A 1 88 ? -5.171 0.087 22.647 1.00 89.75 88 ASP A N 1
ATOM 728 C CA . ASP A 1 88 ? -6.282 -0.849 22.510 1.00 89.75 88 ASP A CA 1
ATOM 729 C C . ASP A 1 88 ? -5.770 -2.019 21.662 1.00 89.75 88 ASP A C 1
ATOM 731 O O . ASP A 1 88 ? -5.722 -1.947 20.430 1.00 89.75 88 ASP A O 1
ATOM 735 N N . GLU A 1 89 ? -5.285 -3.060 22.344 1.00 90.50 89 GLU A N 1
ATOM 736 C CA . GLU A 1 89 ? -4.583 -4.187 21.717 1.00 90.50 89 GLU A CA 1
ATOM 737 C C . GLU A 1 89 ? -5.480 -4.958 20.739 1.00 90.50 89 GLU A C 1
ATOM 739 O O . GLU A 1 89 ? -5.009 -5.406 19.693 1.00 90.50 89 GLU A O 1
ATOM 744 N N . ASP A 1 90 ? -6.782 -5.050 21.018 1.00 92.31 90 ASP A N 1
ATOM 745 C CA . ASP A 1 90 ? -7.739 -5.758 20.163 1.00 92.31 90 ASP A CA 1
ATOM 746 C C . ASP A 1 90 ? -7.986 -5.009 18.845 1.00 92.31 90 ASP A C 1
ATOM 748 O O . ASP A 1 90 ? -8.133 -5.620 17.777 1.00 92.31 90 ASP A O 1
ATOM 752 N N . VAL A 1 91 ? -8.056 -3.674 18.893 1.00 91.94 91 VAL A N 1
ATOM 753 C CA . VAL A 1 91 ? -8.184 -2.835 17.691 1.00 91.94 91 VAL A CA 1
ATOM 754 C C . VAL A 1 91 ? -6.882 -2.837 16.890 1.00 91.94 91 VAL A C 1
ATOM 756 O O . VAL A 1 91 ? -6.923 -2.990 15.666 1.00 91.94 91 VAL A O 1
ATOM 759 N N . ASP A 1 92 ? -5.736 -2.731 17.564 1.00 91.75 92 ASP A N 1
ATOM 760 C CA . ASP A 1 92 ? -4.414 -2.769 16.932 1.00 91.75 92 ASP A CA 1
ATOM 761 C C . ASP A 1 92 ? -4.165 -4.105 16.220 1.00 91.75 92 ASP A C 1
ATOM 763 O O . ASP A 1 92 ? -3.754 -4.127 15.057 1.00 91.75 92 ASP A O 1
ATOM 767 N N . GLN A 1 93 ? -4.462 -5.228 16.881 1.00 92.44 93 GLN A N 1
ATOM 768 C CA . GLN A 1 93 ? -4.253 -6.556 16.311 1.00 92.44 93 GLN A CA 1
ATOM 769 C C . GLN A 1 93 ? -5.158 -6.798 15.099 1.00 92.44 93 GLN A C 1
ATOM 771 O O . GLN A 1 93 ? -4.715 -7.359 14.095 1.00 92.44 93 GLN A O 1
ATOM 776 N N . A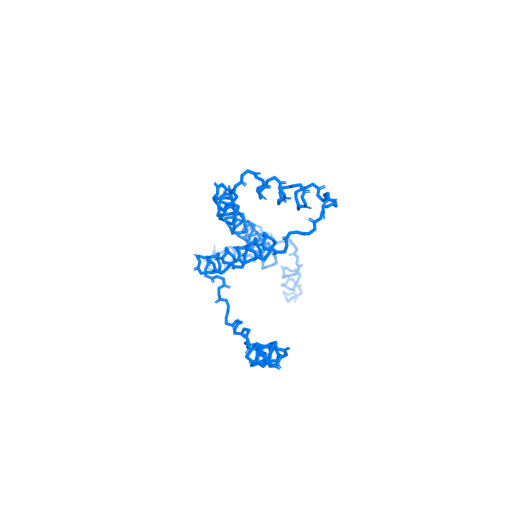RG A 1 94 ? -6.420 -6.347 15.146 1.00 93.50 94 ARG A N 1
ATOM 777 C CA . ARG A 1 94 ? -7.325 -6.424 13.986 1.00 93.50 94 ARG A CA 1
ATOM 778 C C . ARG A 1 94 ? -6.842 -5.562 12.825 1.00 93.50 94 ARG A C 1
ATOM 780 O O . ARG A 1 94 ? -6.852 -6.034 11.689 1.00 93.50 94 ARG A O 1
ATOM 787 N N . ALA A 1 95 ? -6.375 -4.346 13.101 1.00 92.25 95 ALA A N 1
ATOM 788 C CA . ALA A 1 95 ? -5.809 -3.464 12.087 1.00 92.25 95 ALA A CA 1
ATOM 789 C C . ALA A 1 95 ? -4.576 -4.090 11.420 1.00 92.25 95 ALA A C 1
ATOM 791 O O . ALA A 1 95 ? -4.489 -4.112 10.193 1.00 92.25 95 ALA A O 1
ATOM 792 N N . LEU A 1 96 ? -3.668 -4.668 12.211 1.00 92.81 96 LEU A N 1
ATOM 793 C CA . LEU A 1 96 ? -2.484 -5.364 11.709 1.00 92.81 96 LEU A CA 1
ATOM 794 C C . LEU A 1 96 ? -2.852 -6.582 10.852 1.00 92.81 96 LEU A C 1
ATOM 796 O O . LEU A 1 96 ? -2.333 -6.741 9.747 1.00 92.81 96 LEU A O 1
ATOM 800 N N . ASN A 1 97 ? -3.781 -7.415 11.325 1.00 92.06 97 ASN A N 1
ATOM 801 C CA . ASN A 1 97 ? -4.267 -8.565 10.563 1.00 92.06 97 ASN A CA 1
ATOM 802 C C . ASN A 1 97 ? -4.872 -8.126 9.223 1.00 92.06 97 ASN A C 1
ATOM 804 O O . ASN A 1 97 ? -4.633 -8.764 8.199 1.00 92.06 97 ASN A O 1
ATOM 808 N N . GLN A 1 98 ? -5.611 -7.014 9.210 1.00 94.44 98 GLN A N 1
ATOM 809 C CA . GLN A 1 98 ? -6.169 -6.471 7.981 1.00 94.44 98 GLN A CA 1
ATOM 810 C C . GLN A 1 98 ? -5.086 -5.974 7.018 1.00 94.44 98 GLN A C 1
ATOM 812 O O . GLN A 1 98 ? -5.205 -6.212 5.815 1.00 94.44 98 GLN A O 1
ATOM 817 N N . CYS A 1 99 ? -4.036 -5.313 7.515 1.00 92.81 99 CYS A N 1
ATOM 818 C CA . CYS A 1 99 ? -2.889 -4.922 6.694 1.00 92.81 99 CYS A CA 1
ATOM 819 C C . CYS A 1 99 ? -2.255 -6.146 6.025 1.00 92.81 99 CYS A C 1
ATOM 821 O O . CYS A 1 99 ? -2.083 -6.145 4.809 1.00 92.81 99 CYS A O 1
ATOM 823 N N . ASN A 1 100 ? -2.010 -7.219 6.782 1.00 92.25 100 ASN A N 1
ATOM 824 C CA . ASN A 1 100 ? -1.437 -8.456 6.245 1.00 92.25 100 ASN A CA 1
ATOM 825 C C . ASN A 1 100 ? -2.320 -9.077 5.150 1.00 92.25 100 ASN A C 1
ATOM 827 O O . ASN A 1 100 ? -1.818 -9.462 4.099 1.00 92.25 100 ASN A O 1
ATOM 831 N N . GLN A 1 101 ? -3.642 -9.107 5.347 1.00 93.38 101 GLN A N 1
ATOM 832 C CA . GLN A 1 101 ? -4.580 -9.595 4.328 1.00 93.38 101 GLN A CA 1
ATOM 833 C C . GLN A 1 101 ? -4.584 -8.728 3.061 1.00 93.38 101 GLN A C 1
ATOM 835 O O . GLN A 1 101 ? -4.734 -9.241 1.954 1.00 93.38 101 GLN A O 1
ATOM 840 N N . ILE A 1 102 ? -4.445 -7.405 3.205 1.00 93.06 102 ILE A N 1
ATOM 841 C CA . ILE A 1 102 ? -4.353 -6.488 2.063 1.00 93.06 102 ILE A CA 1
ATOM 842 C C . ILE A 1 102 ? -3.048 -6.719 1.297 1.00 93.06 102 ILE A C 1
ATOM 844 O O . ILE A 1 102 ? -3.070 -6.718 0.066 1.00 93.06 102 ILE A O 1
ATOM 848 N N . GLU A 1 103 ? -1.934 -6.935 1.996 1.00 90.38 103 GLU A N 1
ATOM 849 C CA . GLU A 1 103 ? -0.646 -7.268 1.379 1.00 90.38 103 GLU A CA 1
ATOM 850 C C . GLU A 1 103 ? -0.721 -8.587 0.604 1.00 90.38 103 GLU A C 1
ATOM 852 O O . GLU A 1 103 ? -0.392 -8.616 -0.580 1.00 90.38 103 GLU A O 1
ATOM 857 N N . GLU A 1 104 ? -1.263 -9.644 1.211 1.00 89.56 104 GLU A N 1
ATOM 858 C CA . GLU A 1 104 ? -1.455 -10.942 0.554 1.00 89.56 104 GLU A CA 1
ATOM 859 C C . GLU A 1 104 ? -2.360 -10.828 -0.686 1.00 89.56 104 GLU A C 1
ATOM 861 O O . GLU A 1 104 ? -2.025 -11.312 -1.770 1.00 89.56 104 GLU A O 1
ATOM 866 N N . ALA A 1 105 ? -3.480 -10.106 -0.571 1.00 89.94 105 ALA A N 1
ATOM 867 C CA . ALA A 1 105 ? -4.379 -9.858 -1.695 1.00 89.94 105 ALA A CA 1
ATOM 868 C C . ALA A 1 105 ? -3.719 -9.026 -2.807 1.00 89.94 105 ALA A C 1
ATOM 870 O O . ALA A 1 105 ? -4.010 -9.234 -3.987 1.00 89.94 105 ALA A O 1
ATOM 871 N N . THR A 1 106 ? -2.836 -8.088 -2.449 1.00 90.81 106 THR A N 1
ATOM 872 C CA . THR A 1 106 ? -2.059 -7.302 -3.417 1.00 90.81 106 THR A CA 1
ATOM 873 C C . THR A 1 106 ? -1.080 -8.212 -4.148 1.00 90.81 106 THR A C 1
ATOM 875 O O . THR A 1 106 ? -1.069 -8.217 -5.379 1.00 90.81 106 THR A O 1
ATOM 878 N N . ALA A 1 107 ? -0.331 -9.040 -3.417 1.00 88.62 107 ALA A N 1
ATOM 879 C CA . ALA A 1 107 ? 0.625 -9.968 -4.003 1.00 88.62 107 ALA A CA 1
ATOM 880 C C . ALA A 1 107 ? -0.045 -10.932 -4.988 1.00 88.62 107 ALA A C 1
ATOM 882 O O . ALA A 1 107 ? 0.412 -11.078 -6.122 1.00 88.62 107 ALA A O 1
ATOM 883 N N . HIS A 1 108 ? -1.192 -11.499 -4.606 1.00 89.00 108 HIS A N 1
ATOM 884 C CA . HIS A 1 108 ? -1.975 -12.362 -5.486 1.00 89.00 108 HIS A CA 1
ATOM 885 C C . HIS A 1 108 ? -2.518 -11.614 -6.716 1.00 89.00 108 HIS A C 1
ATOM 887 O O . HIS A 1 108 ? -2.490 -12.137 -7.827 1.00 89.00 108 HIS A O 1
ATOM 893 N N . LYS A 1 109 ? -3.033 -10.387 -6.550 1.00 88.38 109 LYS A N 1
ATOM 894 C CA . LYS A 1 109 ? -3.644 -9.622 -7.650 1.00 88.38 109 LYS A CA 1
ATOM 895 C C . LYS A 1 109 ? -2.633 -9.177 -8.707 1.00 88.38 109 LYS A C 1
ATOM 897 O O . LYS A 1 109 ? -2.966 -9.190 -9.890 1.00 88.38 109 LYS A O 1
ATOM 902 N N . PHE A 1 110 ? -1.454 -8.737 -8.280 1.00 87.50 110 PHE A N 1
ATOM 903 C CA . PHE A 1 110 ? -0.428 -8.186 -9.167 1.00 87.50 110 PHE A CA 1
ATOM 904 C C . PHE A 1 110 ? 0.654 -9.207 -9.537 1.00 87.50 110 PHE A C 1
ATOM 906 O O . PHE A 1 110 ? 1.584 -8.865 -10.257 1.00 87.50 110 PHE A O 1
ATOM 913 N N . GLY A 1 111 ? 0.525 -10.461 -9.086 1.00 84.25 111 GLY A N 1
ATOM 914 C CA . GLY A 1 111 ? 1.496 -11.514 -9.384 1.00 84.25 111 GLY A CA 1
ATOM 915 C C . GLY A 1 111 ? 2.865 -11.267 -8.747 1.00 84.25 111 GLY A C 1
ATOM 916 O O . GLY A 1 111 ? 3.863 -11.727 -9.282 1.00 84.25 111 GLY A O 1
ATOM 917 N N . LEU A 1 112 ? 2.909 -10.548 -7.618 1.00 70.25 112 LEU A N 1
ATOM 918 C CA . LEU A 1 112 ? 4.137 -10.252 -6.859 1.00 70.25 112 LEU A CA 1
ATOM 919 C C . LEU A 1 112 ? 4.562 -11.412 -5.950 1.00 70.25 112 LEU A C 1
ATOM 921 O O . LEU A 1 112 ? 5.456 -11.253 -5.123 1.00 70.25 112 LEU A O 1
ATOM 925 N N . ALA A 1 113 ? 3.869 -12.549 -6.032 1.00 54.91 113 ALA A N 1
ATOM 926 C CA . ALA A 1 113 ? 4.251 -13.757 -5.326 1.00 54.91 113 ALA A CA 1
ATOM 927 C C . ALA A 1 113 ? 5.523 -14.329 -5.968 1.00 54.91 113 ALA A C 1
ATOM 929 O O . ALA A 1 113 ? 5.463 -15.253 -6.774 1.00 54.91 113 ALA A O 1
ATOM 930 N N . ASP A 1 114 ? 6.671 -13.760 -5.613 1.00 46.25 114 ASP A N 1
ATOM 931 C CA . ASP A 1 114 ? 7.923 -14.500 -5.647 1.00 46.25 114 ASP A CA 1
ATOM 932 C C . ASP A 1 114 ? 7.832 -15.649 -4.631 1.00 46.25 114 ASP A C 1
ATOM 934 O O . ASP A 1 114 ? 7.230 -15.492 -3.564 1.00 46.25 114 ASP A O 1
ATOM 938 N N . ASP A 1 115 ? 8.454 -16.785 -4.963 1.00 40.88 115 ASP A N 1
ATOM 939 C CA . ASP A 1 115 ? 8.704 -17.980 -4.136 1.00 40.88 115 ASP A CA 1
ATOM 940 C C . ASP A 1 115 ? 9.540 -17.672 -2.873 1.00 40.88 115 ASP A C 1
ATOM 942 O O . ASP A 1 115 ? 10.460 -18.398 -2.495 1.00 40.88 115 ASP A O 1
ATOM 946 N N . ILE A 1 116 ? 9.235 -16.596 -2.156 1.00 42.97 116 ILE A N 1
ATOM 947 C CA . ILE A 1 116 ? 9.616 -16.450 -0.764 1.00 42.97 116 ILE A CA 1
ATOM 948 C C . ILE A 1 116 ? 8.560 -17.221 0.014 1.00 42.97 116 ILE A C 1
ATOM 950 O O . ILE A 1 116 ? 7.671 -16.667 0.663 1.00 42.97 116 ILE A O 1
ATOM 954 N N . ALA A 1 117 ? 8.692 -18.547 -0.046 1.00 35.72 117 ALA A N 1
ATOM 955 C CA . ALA A 1 117 ? 8.395 -19.365 1.107 1.00 35.72 117 ALA A CA 1
ATOM 9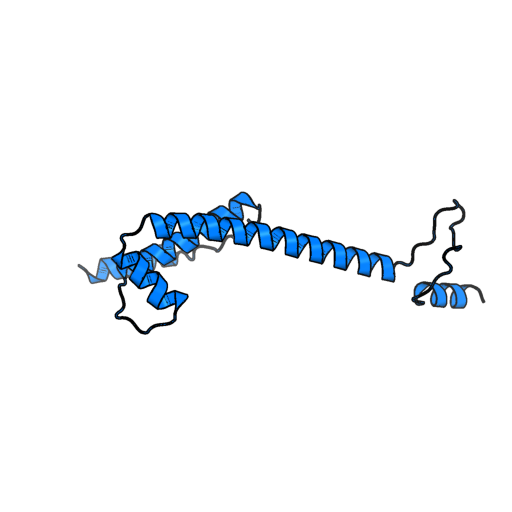56 C C . ALA A 1 117 ? 9.204 -18.757 2.257 1.00 35.72 117 ALA A C 1
ATOM 958 O O . ALA A 1 117 ? 10.369 -19.082 2.477 1.00 35.72 117 ALA A O 1
ATOM 959 N N . VAL A 1 118 ? 8.593 -17.814 2.974 1.00 37.72 118 VAL A N 1
ATOM 960 C CA . VAL A 1 118 ? 8.913 -17.621 4.373 1.00 37.72 118 VAL A CA 1
ATOM 961 C C . VAL A 1 118 ? 8.669 -19.007 4.933 1.00 37.72 118 VAL A C 1
ATOM 963 O O . VAL A 1 118 ? 7.517 -19.424 5.063 1.00 37.72 118 VAL A O 1
ATOM 966 N N . GLU A 1 119 ? 9.742 -19.777 5.132 1.00 37.50 119 GLU A N 1
ATOM 967 C CA . GLU A 1 119 ? 9.689 -20.923 6.015 1.00 37.50 119 GLU A CA 1
ATOM 968 C C . GLU A 1 119 ? 9.038 -20.369 7.271 1.00 37.50 119 GLU A C 1
ATOM 970 O O . GLU A 1 119 ? 9.629 -19.572 8.004 1.00 37.50 119 GLU A O 1
ATOM 975 N N . VAL A 1 120 ? 7.759 -20.700 7.449 1.00 42.41 120 VAL A N 1
ATOM 976 C CA . VAL A 1 120 ? 7.074 -20.521 8.709 1.00 42.41 120 VAL A CA 1
ATOM 977 C C . VAL A 1 120 ? 7.899 -21.390 9.628 1.00 42.41 120 VAL A C 1
ATOM 979 O O . VAL A 1 120 ? 7.737 -22.612 9.646 1.00 42.41 120 VAL A O 1
ATOM 982 N N . SER A 1 121 ? 8.880 -20.766 10.286 1.00 41.97 121 SER A N 1
ATOM 983 C CA . SER A 1 121 ? 9.685 -21.418 11.294 1.00 41.97 121 SER A CA 1
ATOM 984 C C . SER A 1 121 ? 8.682 -22.149 12.166 1.00 41.97 121 SER A C 1
ATOM 986 O O . SER A 1 121 ? 7.701 -21.558 12.634 1.00 41.97 121 SER A O 1
ATOM 988 N N . GLN A 1 122 ? 8.882 -23.458 12.309 1.00 46.50 122 GLN A N 1
ATOM 989 C CA . GLN A 1 122 ? 7.999 -24.386 13.020 1.00 46.50 122 GLN A CA 1
ATOM 990 C C . GLN A 1 122 ? 7.747 -23.974 14.491 1.00 46.50 122 GLN A C 1
ATOM 992 O O . GLN A 1 122 ? 7.011 -24.638 15.222 1.00 46.50 122 GLN A O 1
ATOM 997 N N . ASP A 1 123 ? 8.315 -22.846 14.909 1.00 49.72 123 ASP A N 1
ATOM 998 C CA . ASP A 1 123 ? 8.205 -22.188 16.193 1.00 49.72 123 ASP A CA 1
ATOM 999 C C . ASP A 1 123 ? 6.850 -21.530 16.481 1.00 49.72 123 ASP A C 1
ATOM 1001 O O . ASP A 1 123 ? 6.514 -21.376 17.648 1.00 49.72 123 ASP A O 1
ATOM 1005 N N . VAL A 1 124 ? 5.997 -21.207 15.497 1.00 54.03 124 VAL A N 1
ATOM 1006 C CA . VAL A 1 124 ? 4.653 -20.659 15.824 1.00 54.03 124 VAL A CA 1
ATOM 1007 C C . VAL A 1 124 ? 3.818 -21.693 16.600 1.00 54.03 124 VAL A C 1
ATOM 1009 O O . VAL A 1 124 ? 3.114 -21.367 17.556 1.00 54.03 124 VAL A O 1
ATOM 1012 N N . SER A 1 125 ? 3.975 -22.977 16.263 1.00 53.66 125 SER A N 1
ATOM 1013 C CA . SER A 1 125 ? 3.341 -24.091 16.983 1.00 53.66 125 SER A CA 1
ATOM 1014 C C . SER A 1 125 ? 4.003 -24.407 18.333 1.00 53.66 125 SER A C 1
ATOM 1016 O O . SER A 1 125 ? 3.379 -25.047 19.186 1.00 53.66 125 SER A O 1
ATOM 1018 N N . ALA A 1 126 ? 5.264 -24.012 18.531 1.00 52.31 126 ALA A N 1
ATOM 1019 C CA . ALA A 1 126 ? 5.969 -24.143 19.806 1.00 52.31 126 ALA A CA 1
ATOM 1020 C C . ALA A 1 126 ? 5.609 -22.984 20.749 1.00 52.31 126 ALA A C 1
ATOM 1022 O O . ALA A 1 126 ? 5.293 -23.222 21.913 1.00 52.31 126 ALA A O 1
ATOM 1023 N N . MET A 1 127 ? 5.518 -21.764 20.219 1.00 49.47 127 MET A N 1
ATOM 1024 C CA . MET A 1 127 ? 5.099 -20.563 20.937 1.00 49.47 127 MET A CA 1
ATOM 1025 C C . MET A 1 127 ? 3.638 -20.670 21.403 1.00 49.47 127 MET A C 1
ATOM 1027 O O . MET A 1 127 ? 3.344 -20.392 22.564 1.00 49.47 127 MET A O 1
ATOM 1031 N N . MET A 1 128 ? 2.729 -21.193 20.565 1.00 50.91 128 MET A N 1
ATOM 1032 C CA . MET A 1 128 ? 1.350 -21.490 20.987 1.00 50.91 128 MET A CA 1
ATOM 1033 C C . MET A 1 128 ? 1.278 -22.560 22.086 1.00 50.91 128 MET A C 1
ATOM 1035 O O . MET A 1 128 ? 0.483 -22.429 23.016 1.00 50.91 128 MET A O 1
ATOM 1039 N N . ARG A 1 129 ? 2.122 -23.602 22.031 1.00 56.53 129 ARG A N 1
ATOM 1040 C CA . ARG A 1 129 ? 2.200 -24.618 23.098 1.00 56.53 129 ARG A CA 1
ATOM 1041 C C . ARG A 1 129 ? 2.770 -24.060 24.398 1.00 56.53 129 ARG A C 1
ATOM 1043 O O . ARG A 1 129 ? 2.313 -24.458 25.464 1.00 56.53 129 ARG A O 1
ATOM 1050 N N . GLN A 1 130 ? 3.718 -23.132 24.319 1.00 50.88 130 GLN A N 1
ATOM 1051 C CA . GLN A 1 130 ? 4.286 -22.471 25.488 1.00 50.88 130 GLN A CA 1
ATOM 1052 C C . GLN A 1 130 ? 3.261 -21.561 26.176 1.00 50.88 130 GLN A C 1
ATOM 1054 O O . GLN A 1 130 ? 3.128 -21.616 27.393 1.00 50.88 130 GLN A O 1
ATOM 1059 N N . VAL A 1 131 ? 2.474 -20.794 25.414 1.00 53.19 131 VAL A N 1
ATOM 1060 C CA . VAL A 1 131 ? 1.408 -19.945 25.974 1.00 53.19 131 VAL A CA 1
ATOM 1061 C C . VAL A 1 131 ? 0.273 -20.786 26.569 1.00 53.19 131 VAL A C 1
ATOM 1063 O O . VAL A 1 131 ? -0.191 -20.496 27.667 1.00 53.19 131 VAL A O 1
ATOM 1066 N N . LEU A 1 132 ? -0.133 -21.874 25.904 1.00 53.00 132 LEU A N 1
ATOM 1067 C CA . LEU A 1 132 ? -1.180 -22.770 26.413 1.00 53.00 132 LEU A CA 1
ATOM 1068 C C . LEU A 1 132 ? -0.728 -23.594 27.632 1.00 53.00 13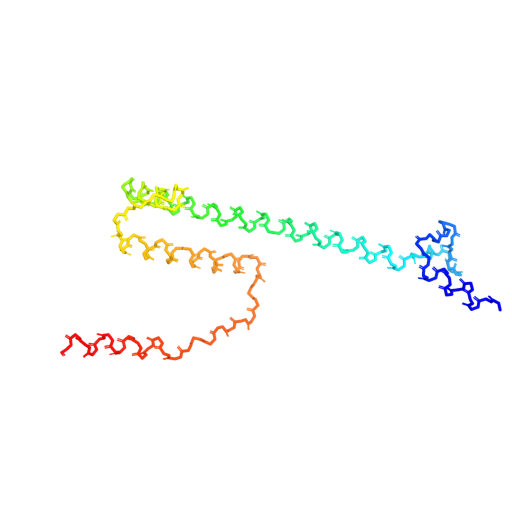2 LEU A C 1
ATOM 1070 O O . LEU A 1 132 ? -1.543 -23.866 28.507 1.00 53.00 132 LEU A O 1
ATOM 1074 N N . GLY A 1 133 ? 0.557 -23.952 27.724 1.00 51.75 133 GLY A N 1
ATOM 1075 C CA . GLY A 1 133 ? 1.133 -24.640 28.886 1.00 51.75 133 GLY A CA 1
ATOM 1076 C C . GLY A 1 133 ? 1.398 -23.736 30.095 1.00 51.75 133 GLY A C 1
ATOM 1077 O O . GLY A 1 133 ? 1.636 -24.240 31.186 1.00 51.75 133 GLY A O 1
ATOM 1078 N N . MET A 1 134 ? 1.351 -22.410 29.926 1.00 50.66 134 MET A N 1
ATOM 1079 C CA . MET A 1 134 ? 1.446 -21.444 31.030 1.00 50.66 134 MET A CA 1
ATOM 1080 C C . MET A 1 134 ? 0.083 -21.106 31.659 1.00 50.66 134 MET A C 1
ATOM 1082 O O . MET A 1 134 ? 0.044 -20.400 32.665 1.00 50.66 134 MET A O 1
ATOM 1086 N N . ILE A 1 135 ? -1.022 -21.594 31.080 1.00 48.28 135 ILE A N 1
ATOM 1087 C CA . ILE A 1 135 ? -2.402 -21.364 31.551 1.00 48.28 135 ILE A CA 1
ATOM 1088 C C . ILE A 1 135 ? -2.990 -22.622 32.238 1.00 48.28 135 ILE A C 1
ATOM 1090 O O . ILE A 1 135 ? -4.095 -22.572 32.777 1.00 48.28 135 ILE A O 1
ATOM 1094 N N . SER A 1 136 ? -2.252 -23.739 32.274 1.00 42.19 136 SER A N 1
ATOM 1095 C CA . SER A 1 136 ? -2.616 -24.964 33.009 1.00 42.19 136 SER A CA 1
ATOM 1096 C C . SER A 1 136 ? -1.992 -25.039 34.395 1.00 42.19 136 SER A C 1
ATOM 1098 O O . SER A 1 136 ? -0.750 -24.887 34.457 1.00 42.19 136 SER A O 1
#

Secondary structure (DSSP, 8-state):
-HHHHHHHHHH-S---TT-B-TTS-B---HHHHHHHHHHHHHHHHHHHHHHHHHHHHHHHHHHHHHS-HHHHHHHIIIIIS-------HHHHHHHHHHHHHHHHHHHHHHT---S------TTHHHHHHHHHHT--

pLDDT: mean 74.76, std 18.08, range [35.72, 96.19]

Sequence (136 aa):
MDVIKAMFWQQSFMRSPLDVDEAGNPNRIVRFDHQIDAIIDMESLVFQTSQELAFKHTHWQRYLSSLSDQERAYIVRKYGSNEQLLTDEDVDQRALNQCNQIEEATAHKFGLADDIAVEVSQDVSAMMRQVLGMIS

Foldseek 3Di:
DVVVVVVCQLPDPDDPQCPADPVRHGPDNPVVVVVVVVVVVVVVVVVLVVVLVVQLVVQLVVVLVVDDPVLNVVCCCCPVVVDDDDDDPVSVVVSVVSSVVSVVVSCVVSVVPDPPPPVPPPCVVVVVVVVVVVVD